Protein AF-A0A8T4QV49-F1 (afdb_monomer)

Radius of gyration: 16.9 Å; Cα contacts (8 Å, |Δi|>4): 111; chains: 1; bounding box: 35×27×52 Å

Foldseek 3Di:
DAFADEAEPDPTFKPLLVLLLVLLQVLCVVVVDRDDSVVVVVCPPPDLLVVLVVRCVVVVPDDPSVVSSVSSVVSSVVCVVVMDTDVCNVVVVVVCVVVNHHYHYDYPDDD

Solvent-accessible surface area (backbone atoms 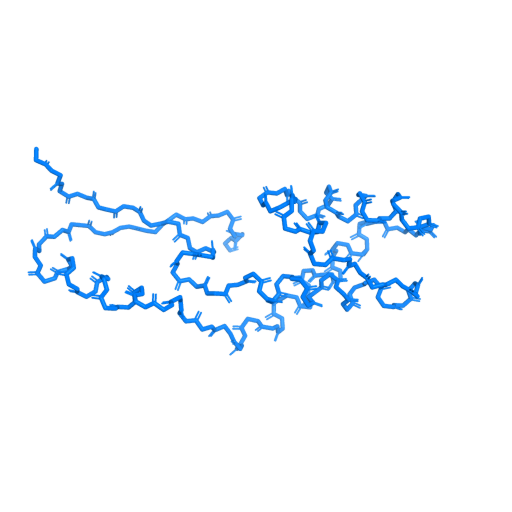only — not comparable to full-atom values): 6486 Å² total; per-residue (Å²): 135,90,58,69,49,76,39,58,36,79,66,49,42,32,45,42,59,67,43,50,54,50,14,48,31,61,47,34,43,89,75,79,38,72,74,54,66,74,64,50,62,76,46,67,92,55,57,61,59,60,49,39,44,51,50,28,60,75,68,70,53,92,67,67,45,66,62,40,33,53,48,19,51,55,46,32,61,70,45,54,84,73,58,43,68,26,90,62,34,66,60,49,54,52,50,42,50,73,72,67,39,44,77,49,78,47,70,89,71,84,133

Structure (mmCIF, N/CA/C/O backbone):
data_AF-A0A8T4QV49-F1
#
_entry.id   AF-A0A8T4QV49-F1
#
loop_
_atom_site.group_PDB
_atom_site.id
_atom_site.type_symbol
_atom_site.label_atom_id
_atom_site.label_alt_id
_atom_site.label_comp_id
_atom_site.label_asym_id
_atom_site.label_entity_id
_atom_site.label_seq_id
_atom_site.pdbx_PDB_ins_code
_atom_site.Cartn_x
_atom_site.Cartn_y
_atom_site.Cartn_z
_atom_site.occupancy
_atom_sit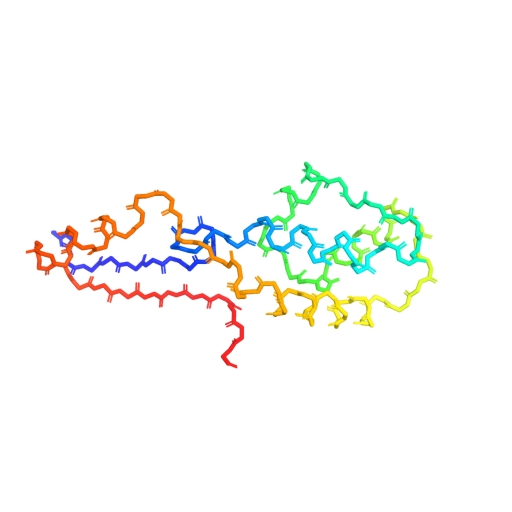e.B_iso_or_equiv
_atom_site.auth_seq_id
_atom_site.auth_comp_id
_atom_site.auth_asym_id
_atom_site.auth_atom_id
_atom_site.pdbx_PDB_model_num
ATOM 1 N N . MET A 1 1 ? -1.886 3.369 33.005 1.00 79.56 1 MET A N 1
ATOM 2 C CA . MET A 1 1 ? -3.142 2.984 32.316 1.00 79.56 1 MET A CA 1
ATOM 3 C C . MET A 1 1 ? -3.109 3.539 30.897 1.00 79.56 1 MET A C 1
ATOM 5 O O . MET A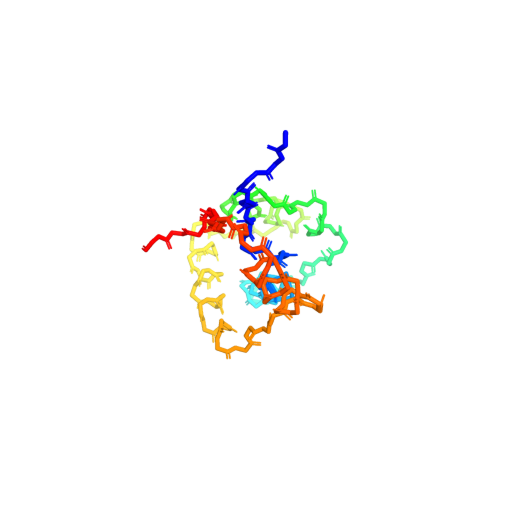 1 1 ? -2.870 4.734 30.752 1.00 79.56 1 MET A O 1
ATOM 9 N N . ILE A 1 2 ? -3.299 2.705 29.871 1.00 86.31 2 ILE A N 1
ATOM 10 C CA . ILE A 1 2 ? -3.332 3.146 28.464 1.00 86.31 2 ILE A CA 1
ATOM 11 C C . ILE A 1 2 ? -4.675 3.840 28.192 1.00 86.31 2 ILE A C 1
ATOM 13 O O . ILE A 1 2 ? -5.713 3.337 28.606 1.00 86.31 2 ILE A O 1
ATOM 17 N N . LYS A 1 3 ? -4.654 4.999 27.520 1.00 92.56 3 LYS A N 1
ATOM 18 C CA . LYS A 1 3 ? -5.859 5.801 27.200 1.00 92.56 3 LYS A CA 1
ATOM 19 C C . LYS A 1 3 ? -5.996 6.166 25.715 1.00 92.56 3 LYS A C 1
ATOM 21 O O . LYS A 1 3 ? -6.983 6.791 25.330 1.00 92.56 3 LYS A O 1
ATOM 26 N N . LEU A 1 4 ? -4.982 5.863 24.907 1.00 97.06 4 LEU A N 1
ATOM 27 C CA . LEU A 1 4 ? -4.889 6.214 23.492 1.00 97.06 4 LEU A CA 1
ATOM 28 C C . LEU A 1 4 ? -4.320 5.018 22.732 1.00 97.06 4 LEU A C 1
ATOM 30 O O . LEU A 1 4 ? -3.321 4.448 23.165 1.00 97.06 4 LEU A O 1
ATOM 34 N N . VAL A 1 5 ? -4.954 4.677 21.615 1.00 97.69 5 VAL A N 1
ATOM 35 C CA . VAL A 1 5 ? -4.450 3.716 20.632 1.00 97.69 5 VAL A CA 1
ATOM 36 C C . VAL A 1 5 ? -4.226 4.464 19.324 1.00 97.69 5 VAL A C 1
ATOM 38 O O . VAL A 1 5 ? -5.123 5.156 18.842 1.00 97.69 5 VAL A O 1
ATOM 41 N N . ILE A 1 6 ? -3.020 4.347 18.774 1.00 97.75 6 ILE A N 1
ATOM 42 C CA . ILE A 1 6 ? -2.661 4.901 17.468 1.00 97.75 6 ILE A CA 1
ATOM 43 C C . ILE A 1 6 ? -2.484 3.716 16.527 1.00 97.75 6 ILE A C 1
ATOM 45 O O . ILE A 1 6 ? -1.688 2.823 16.811 1.00 97.75 6 ILE A O 1
ATOM 49 N N . PHE A 1 7 ? -3.249 3.698 15.443 1.00 97.50 7 PHE A N 1
ATOM 50 C CA . PHE A 1 7 ? -3.153 2.678 14.410 1.00 97.50 7 PHE A CA 1
ATOM 51 C C . PHE A 1 7 ? -2.298 3.177 13.259 1.00 97.50 7 PHE A C 1
ATOM 53 O O . PHE A 1 7 ? -2.468 4.311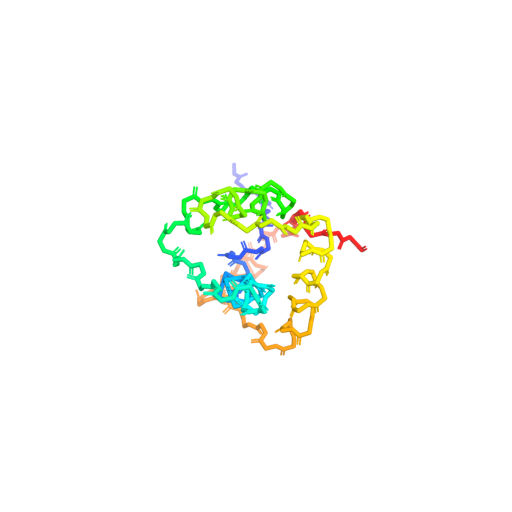 12.817 1.00 97.50 7 PHE A O 1
ATOM 60 N N . ASP A 1 8 ? -1.439 2.311 12.741 1.00 95.19 8 ASP A N 1
ATOM 61 C CA . ASP A 1 8 ? -1.010 2.451 11.354 1.00 95.19 8 ASP A CA 1
ATOM 62 C C . ASP A 1 8 ? -2.195 2.156 10.409 1.00 95.19 8 ASP A C 1
ATOM 64 O O . ASP A 1 8 ? -3.186 1.540 10.816 1.00 95.19 8 ASP A O 1
ATOM 68 N N . LEU A 1 9 ? -2.124 2.612 9.160 1.00 94.44 9 LEU A N 1
ATOM 69 C CA . LEU A 1 9 ? -3.194 2.426 8.176 1.00 94.44 9 LEU A CA 1
ATOM 70 C C . LEU A 1 9 ? -2.959 1.184 7.311 1.00 94.44 9 LEU A C 1
ATOM 72 O O . LEU A 1 9 ? -3.764 0.247 7.328 1.00 94.44 9 LEU A O 1
ATOM 76 N N . ASP A 1 10 ? -1.870 1.196 6.548 1.00 92.56 10 ASP A N 1
ATOM 77 C CA . ASP A 1 10 ? -1.570 0.229 5.497 1.00 92.56 10 ASP A CA 1
ATOM 78 C C . ASP A 1 10 ? -1.124 -1.113 6.081 1.00 92.56 10 ASP A C 1
ATOM 80 O O . ASP A 1 10 ? -0.161 -1.205 6.832 1.00 92.56 10 ASP A O 1
ATOM 84 N N . GLY A 1 11 ? -1.847 -2.181 5.755 1.00 91.50 11 GLY A N 1
ATOM 85 C CA . GLY A 1 11 ? -1.608 -3.515 6.307 1.00 91.50 11 GLY A CA 1
ATOM 86 C C . GLY A 1 11 ? -2.085 -3.706 7.752 1.00 91.50 11 GLY A C 1
ATOM 87 O O . GLY A 1 11 ? -1.999 -4.823 8.260 1.00 91.50 11 GLY A O 1
ATOM 88 N N . VAL A 1 12 ? -2.628 -2.667 8.403 1.00 95.56 12 VAL A N 1
ATOM 89 C CA . VAL A 1 12 ? -3.167 -2.737 9.776 1.00 95.56 12 VAL A CA 1
ATOM 90 C C . VAL A 1 12 ? -4.672 -2.502 9.813 1.00 95.56 12 VAL A C 1
ATOM 92 O O . VAL A 1 12 ? -5.411 -3.349 10.310 1.00 95.56 12 VAL A O 1
ATOM 95 N N . LEU A 1 13 ? -5.148 -1.373 9.286 1.00 97.31 13 LEU A N 1
ATOM 96 C CA . LEU A 1 13 ? -6.582 -1.096 9.162 1.00 97.31 13 LEU A CA 1
ATOM 97 C C . LEU A 1 13 ? -7.097 -1.433 7.761 1.00 97.31 13 LEU A C 1
ATOM 99 O O . LEU A 1 13 ? -8.197 -1.971 7.630 1.00 97.31 13 LEU A O 1
ATOM 103 N N . ALA A 1 14 ? -6.299 -1.151 6.731 1.00 96.88 14 ALA A N 1
ATOM 104 C CA . ALA A 1 14 ? -6.620 -1.392 5.330 1.00 96.88 14 ALA A CA 1
ATOM 105 C C . ALA A 1 14 ? -5.691 -2.462 4.736 1.00 96.88 14 ALA A C 1
ATOM 107 O O . ALA A 1 14 ? -4.473 -2.370 4.852 1.00 96.88 14 ALA A O 1
ATOM 108 N N . ASP A 1 15 ? -6.253 -3.474 4.079 1.00 96.50 15 ASP A N 1
ATOM 109 C CA . ASP A 1 15 ? -5.508 -4.554 3.426 1.00 96.50 15 ASP A CA 1
ATOM 110 C C . ASP A 1 15 ? -4.973 -4.094 2.058 1.00 96.50 15 ASP A C 1
ATOM 112 O O . ASP A 1 15 ? -5.520 -4.399 0.996 1.00 96.50 15 ASP A O 1
ATOM 116 N N . THR A 1 16 ? -3.924 -3.268 2.088 1.00 95.00 16 THR A N 1
ATOM 117 C CA . THR A 1 16 ? -3.334 -2.625 0.901 1.00 95.00 16 THR A CA 1
ATOM 118 C C . THR A 1 16 ? -2.144 -3.385 0.317 1.00 95.00 16 THR A C 1
ATOM 120 O O . THR A 1 16 ? -1.713 -3.090 -0.803 1.00 95.00 16 THR A O 1
ATOM 123 N N . LEU A 1 17 ? -1.634 -4.413 1.002 1.00 92.31 17 LEU A N 1
ATOM 124 C CA . LEU A 1 17 ? -0.477 -5.184 0.539 1.00 92.31 17 LEU A CA 1
ATOM 125 C C . LEU A 1 17 ? -0.712 -5.881 -0.818 1.00 92.31 17 LEU A C 1
ATOM 127 O O . LEU A 1 17 ? 0.149 -5.758 -1.701 1.00 92.31 17 LEU A O 1
ATOM 131 N N . PRO A 1 18 ? -1.864 -6.546 -1.059 1.00 94.38 18 PRO A N 1
ATOM 132 C CA . PRO A 1 18 ? -2.143 -7.147 -2.361 1.00 94.38 18 PRO A CA 1
ATOM 133 C C . PRO A 1 18 ? -2.181 -6.099 -3.478 1.00 94.38 18 PRO A C 1
ATOM 135 O O . PRO A 1 18 ? -1.685 -6.341 -4.579 1.00 94.38 18 PRO A O 1
ATOM 138 N N . LEU A 1 19 ? -2.719 -4.912 -3.186 1.00 95.94 19 LEU A N 1
ATOM 139 C CA . LEU A 1 19 ? -2.848 -3.810 -4.139 1.00 95.94 19 LEU A CA 1
ATOM 140 C C . LEU A 1 19 ? -1.469 -3.245 -4.497 1.00 95.94 19 LEU A C 1
ATOM 142 O O . LEU A 1 19 ? -1.190 -2.987 -5.671 1.00 95.94 19 LEU A O 1
ATOM 146 N N . HIS A 1 20 ? -0.570 -3.110 -3.519 1.00 95.38 20 HIS A N 1
ATOM 147 C CA . HIS A 1 20 ? 0.808 -2.714 -3.787 1.00 95.38 20 HIS A CA 1
ATOM 148 C C . HIS A 1 20 ? 1.522 -3.712 -4.698 1.00 95.38 20 HIS A C 1
ATOM 150 O O . HIS A 1 20 ? 2.059 -3.305 -5.731 1.00 95.38 20 HIS A O 1
ATOM 156 N N . TRP A 1 21 ? 1.499 -5.007 -4.376 1.00 96.00 21 TRP A N 1
ATOM 157 C CA . TRP A 1 21 ? 2.160 -6.016 -5.206 1.00 96.00 21 TRP A CA 1
ATOM 158 C C . TRP A 1 21 ? 1.581 -6.074 -6.628 1.00 96.00 21 TRP A C 1
ATOM 160 O O . TRP A 1 21 ? 2.330 -6.118 -7.610 1.00 96.00 21 TRP A O 1
ATOM 170 N N . GLN A 1 22 ? 0.253 -5.984 -6.763 1.00 97.12 22 GLN A N 1
ATOM 171 C CA . GLN A 1 22 ? -0.403 -5.895 -8.069 1.00 97.12 22 GLN A CA 1
ATOM 172 C C . GLN A 1 22 ? 0.026 -4.645 -8.845 1.00 97.12 22 GLN A C 1
ATOM 174 O O . GLN A 1 22 ? 0.268 -4.732 -10.049 1.00 97.12 22 GLN A O 1
ATOM 179 N N . SER A 1 23 ? 0.153 -3.491 -8.181 1.00 97.81 23 SER A N 1
ATOM 180 C CA . SER A 1 23 ? 0.600 -2.252 -8.826 1.00 97.81 23 SER A CA 1
ATOM 181 C C . SER A 1 23 ? 2.037 -2.355 -9.348 1.00 97.81 23 SER A C 1
ATOM 183 O O . SER A 1 23 ? 2.290 -1.949 -10.481 1.00 97.81 23 SER A O 1
ATOM 185 N N . TYR A 1 24 ? 2.953 -2.975 -8.592 1.00 97.94 24 TYR A N 1
ATOM 186 C CA . TYR A 1 24 ? 4.313 -3.257 -9.062 1.00 97.94 24 TYR A CA 1
ATOM 187 C C . TYR A 1 24 ? 4.305 -4.229 -10.239 1.00 97.94 24 TYR A C 1
ATOM 189 O O . TYR A 1 24 ? 4.916 -3.952 -11.265 1.00 97.94 24 TYR A O 1
ATOM 197 N N . THR A 1 25 ? 3.555 -5.327 -10.136 1.00 98.00 25 THR A N 1
ATOM 198 C CA . THR A 1 25 ? 3.439 -6.310 -11.221 1.00 98.00 25 THR A CA 1
ATOM 199 C C . THR A 1 25 ? 2.954 -5.668 -12.517 1.00 98.00 25 THR A C 1
ATOM 201 O O . THR A 1 25 ? 3.546 -5.876 -13.571 1.00 98.00 25 THR A O 1
ATOM 204 N N . LYS A 1 26 ? 1.921 -4.822 -12.447 1.00 98.44 26 LYS A N 1
ATOM 205 C CA . LYS A 1 26 ? 1.401 -4.099 -13.614 1.00 98.44 26 LYS A CA 1
ATOM 206 C C . LYS A 1 26 ? 2.375 -3.041 -14.144 1.00 98.44 26 LYS A C 1
ATOM 208 O O . LYS A 1 26 ? 2.428 -2.841 -15.352 1.00 98.44 26 LYS A O 1
ATOM 213 N N . ALA A 1 27 ? 3.129 -2.368 -13.274 1.00 98.38 27 ALA A N 1
ATOM 214 C CA . ALA A 1 27 ? 4.118 -1.371 -13.685 1.00 98.38 27 ALA A CA 1
ATOM 215 C C . ALA A 1 27 ? 5.327 -2.002 -14.398 1.00 98.38 27 ALA A C 1
ATOM 217 O O . ALA A 1 27 ? 5.873 -1.394 -15.314 1.00 98.38 27 ALA A O 1
ATOM 218 N N . PHE A 1 28 ? 5.710 -3.222 -14.011 1.00 98.38 28 PHE A N 1
ATOM 219 C CA . PHE A 1 28 ? 6.840 -3.950 -14.593 1.00 98.38 28 PHE A CA 1
ATOM 220 C C . PHE A 1 28 ? 6.471 -4.853 -15.784 1.00 98.38 28 PHE A C 1
ATOM 222 O O . PHE A 1 28 ? 7.349 -5.208 -16.571 1.00 98.38 28 PHE A O 1
ATOM 229 N N . ALA A 1 29 ? 5.185 -5.165 -15.975 1.00 98.06 29 ALA A N 1
ATOM 230 C CA . ALA A 1 29 ? 4.708 -6.014 -17.069 1.00 98.06 29 ALA A CA 1
ATOM 231 C C . ALA A 1 29 ? 5.166 -5.578 -18.482 1.00 98.06 29 ALA A C 1
ATOM 233 O O . ALA A 1 29 ? 5.553 -6.461 -19.249 1.00 98.06 29 ALA A O 1
ATOM 234 N N . PRO A 1 30 ? 5.206 -4.275 -18.848 1.00 97.69 30 PRO A N 1
ATOM 235 C CA . PRO A 1 30 ? 5.706 -3.840 -20.159 1.00 97.69 30 PRO A CA 1
ATOM 236 C C . PRO A 1 30 ? 7.173 -4.200 -20.432 1.00 97.69 30 PRO A C 1
ATOM 238 O O . PRO A 1 30 ? 7.588 -4.226 -21.585 1.00 97.69 30 PRO A O 1
ATOM 241 N N . TYR A 1 31 ? 7.950 -4.492 -19.386 1.00 97.25 31 TYR A N 1
ATOM 242 C CA . TYR A 1 31 ? 9.358 -4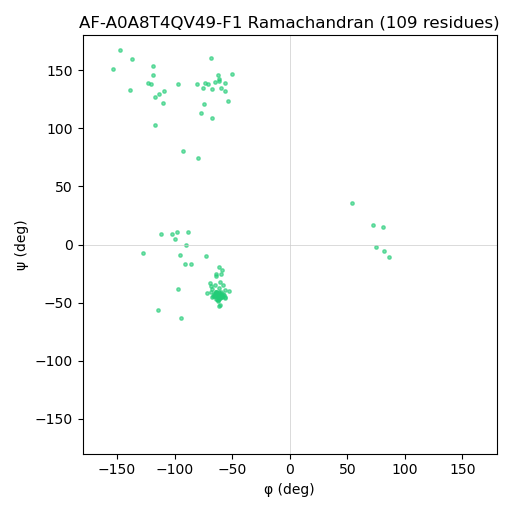.882 -19.478 1.00 97.25 31 TYR A CA 1
ATOM 243 C C . TYR A 1 31 ? 9.552 -6.404 -19.407 1.00 97.25 31 TYR A C 1
ATOM 245 O O . TYR A 1 31 ? 10.673 -6.871 -19.237 1.00 97.25 31 TYR A O 1
ATOM 253 N N . GLY A 1 32 ? 8.469 -7.188 -19.488 1.00 97.00 32 GLY A N 1
ATOM 254 C CA . GLY A 1 32 ? 8.521 -8.650 -19.390 1.00 97.00 32 GLY A CA 1
ATOM 255 C C . GLY A 1 32 ? 8.812 -9.170 -17.980 1.00 97.00 32 GLY A C 1
ATOM 256 O O . GLY A 1 32 ? 9.177 -10.331 -17.817 1.00 97.00 32 GLY A O 1
ATOM 257 N N . VAL A 1 33 ? 8.653 -8.327 -16.95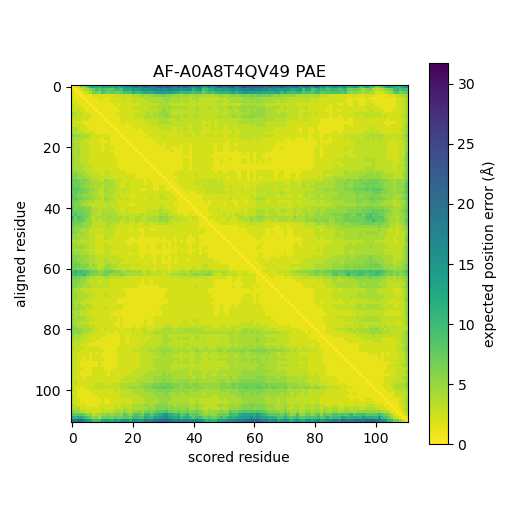5 1.00 96.44 33 VAL A N 1
ATOM 258 C CA . VAL A 1 33 ? 9.009 -8.647 -15.570 1.00 96.44 33 VAL A CA 1
ATOM 259 C C . VAL A 1 33 ? 7.761 -8.820 -14.714 1.00 96.44 33 VAL A C 1
ATOM 261 O O . VAL A 1 33 ? 6.873 -7.967 -14.686 1.00 96.44 33 VAL A O 1
ATOM 264 N N . LYS A 1 34 ? 7.736 -9.907 -13.941 1.00 95.75 34 LYS A N 1
ATOM 265 C CA . LYS A 1 34 ? 6.771 -10.137 -12.865 1.00 95.75 34 LYS A CA 1
ATOM 266 C C . LYS A 1 34 ? 7.522 -10.222 -11.531 1.00 95.75 34 LYS A C 1
ATOM 268 O O . LYS A 1 34 ? 8.112 -11.265 -11.260 1.00 95.75 34 LYS A O 1
ATOM 273 N N . PRO A 1 35 ? 7.495 -9.166 -10.699 1.00 94.50 35 PRO A N 1
ATOM 274 C CA . PRO A 1 35 ? 8.160 -9.167 -9.404 1.00 94.50 35 PRO A CA 1
ATOM 275 C C . PRO A 1 35 ? 7.707 -10.320 -8.501 1.00 94.50 35 PRO A C 1
ATOM 277 O O . PRO A 1 35 ? 6.502 -10.538 -8.324 1.00 94.50 35 PRO A O 1
ATOM 280 N N . GLU A 1 36 ? 8.654 -11.036 -7.889 1.00 94.50 36 GLU A N 1
ATOM 281 C CA . GLU A 1 36 ? 8.309 -12.095 -6.936 1.00 94.50 36 GLU A CA 1
ATOM 282 C C . GLU A 1 36 ? 7.683 -11.502 -5.667 1.00 94.50 36 GLU A C 1
ATOM 284 O O . GLU A 1 36 ? 8.208 -10.545 -5.087 1.00 94.50 36 GLU A O 1
ATOM 289 N N . LEU A 1 37 ? 6.578 -12.097 -5.203 1.00 93.94 37 LEU A N 1
ATOM 290 C CA . LEU A 1 37 ? 5.890 -11.648 -3.991 1.00 93.94 37 LEU A CA 1
ATOM 291 C C . LEU A 1 37 ? 6.794 -11.756 -2.757 1.00 93.94 37 LEU A C 1
ATOM 293 O O . LEU A 1 37 ? 6.868 -10.811 -1.979 1.00 93.94 37 LEU A O 1
ATOM 297 N N . ASP A 1 38 ? 7.540 -12.852 -2.615 1.00 94.38 38 ASP A N 1
ATOM 298 C CA . ASP A 1 38 ? 8.433 -13.064 -1.469 1.00 94.38 38 ASP A CA 1
ATOM 299 C C . ASP A 1 38 ? 9.583 -12.056 -1.428 1.00 94.38 38 ASP A C 1
ATOM 301 O O . ASP A 1 38 ? 10.012 -11.632 -0.353 1.00 94.38 38 ASP A O 1
ATOM 305 N N . TYR A 1 39 ? 10.087 -11.646 -2.596 1.00 93.69 39 TYR A N 1
ATOM 306 C CA . TYR A 1 39 ? 11.115 -10.614 -2.667 1.00 93.69 39 TYR A CA 1
ATOM 307 C C . TYR A 1 39 ? 10.527 -9.241 -2.322 1.00 93.69 39 TYR A C 1
ATOM 309 O O . TYR A 1 39 ? 11.118 -8.502 -1.535 1.00 93.69 39 TYR A O 1
ATOM 317 N N . TYR A 1 40 ? 9.325 -8.932 -2.824 1.00 94.25 40 TYR A N 1
ATOM 318 C CA . TYR A 1 40 ? 8.597 -7.725 -2.439 1.00 94.25 40 TYR A CA 1
ATOM 319 C C . TYR A 1 40 ? 8.301 -7.671 -0.930 1.00 94.25 40 TYR A C 1
ATOM 321 O O . TYR A 1 40 ? 8.510 -6.633 -0.305 1.00 94.25 40 TYR A O 1
ATOM 329 N N . ALA A 1 41 ? 7.884 -8.786 -0.325 1.00 91.31 41 ALA A N 1
ATOM 330 C CA . ALA A 1 41 ? 7.558 -8.872 1.098 1.00 91.31 41 ALA A CA 1
ATOM 331 C C . ALA A 1 41 ? 8.743 -8.470 1.997 1.00 91.31 41 ALA A C 1
ATOM 333 O O . ALA A 1 41 ? 8.558 -7.808 3.015 1.00 91.31 41 ALA A O 1
ATOM 334 N N . ARG A 1 42 ? 9.983 -8.779 1.590 1.00 92.06 42 ARG A N 1
ATOM 335 C CA . ARG A 1 42 ? 11.209 -8.367 2.307 1.00 92.06 42 ARG A CA 1
ATOM 336 C C . ARG A 1 42 ? 11.541 -6.878 2.168 1.00 92.06 42 ARG A C 1
ATOM 338 O O . ARG A 1 42 ? 12.449 -6.389 2.832 1.00 92.06 42 ARG A O 1
ATOM 345 N N . MET A 1 43 ? 10.846 -6.168 1.284 1.00 91.75 43 MET A N 1
ATOM 346 C CA . MET A 1 43 ? 11.031 -4.744 0.997 1.00 91.75 43 MET A CA 1
ATOM 347 C C . MET A 1 43 ? 9.841 -3.890 1.450 1.00 91.75 43 MET A C 1
ATOM 349 O O . MET A 1 43 ? 9.779 -2.706 1.119 1.00 91.75 43 MET A O 1
ATOM 353 N N . MET A 1 44 ? 8.890 -4.458 2.198 1.00 87.69 44 MET A N 1
ATOM 354 C CA . MET A 1 44 ? 7.782 -3.687 2.760 1.00 87.69 44 MET A CA 1
ATOM 355 C C . MET A 1 44 ? 8.300 -2.522 3.616 1.00 87.69 44 MET A C 1
ATOM 357 O O . MET A 1 44 ? 9.285 -2.652 4.340 1.00 87.69 44 MET A O 1
ATOM 361 N N . GLY A 1 45 ? 7.650 -1.363 3.494 1.00 85.50 45 GLY A N 1
ATOM 362 C CA . GLY A 1 45 ? 8.055 -0.122 4.167 1.00 85.50 45 GLY A CA 1
ATOM 363 C C . GLY A 1 45 ? 9.173 0.664 3.469 1.00 85.50 45 GLY A C 1
ATOM 364 O O . GLY A 1 45 ? 9.476 1.782 3.878 1.00 85.50 45 GLY A O 1
ATOM 365 N N . ILE A 1 46 ? 9.776 0.135 2.399 1.00 92.81 46 ILE A N 1
ATOM 366 C CA . ILE A 1 46 ? 10.762 0.875 1.602 1.00 92.81 46 ILE A CA 1
ATOM 367 C C . ILE A 1 46 ? 10.036 1.827 0.634 1.00 92.81 46 ILE A C 1
ATOM 369 O O . ILE A 1 46 ? 9.062 1.413 -0.002 1.00 92.81 46 ILE A O 1
ATOM 373 N N . PRO A 1 47 ? 10.516 3.078 0.457 1.00 93.94 47 PRO A N 1
ATOM 374 C CA . PRO A 1 47 ? 9.956 4.016 -0.517 1.00 93.94 47 PRO A CA 1
ATOM 375 C C . PRO A 1 47 ? 9.797 3.413 -1.919 1.00 93.94 47 PRO A C 1
ATOM 377 O O . PRO A 1 47 ? 10.612 2.583 -2.345 1.00 93.94 47 PRO A O 1
ATOM 380 N N . THR A 1 48 ? 8.757 3.834 -2.646 1.00 95.19 48 THR A N 1
ATOM 381 C CA . THR A 1 48 ? 8.418 3.272 -3.965 1.00 95.19 48 THR A CA 1
ATOM 382 C C . THR A 1 48 ? 9.591 3.391 -4.930 1.00 95.19 48 THR A C 1
ATOM 384 O O . THR A 1 48 ? 9.926 2.420 -5.597 1.00 95.19 48 THR A O 1
ATOM 387 N N . GLU A 1 49 ? 10.264 4.535 -4.959 1.00 96.31 49 GLU A N 1
ATOM 388 C CA . GLU A 1 49 ? 11.384 4.835 -5.853 1.00 96.31 49 GLU A CA 1
ATOM 389 C C . GLU A 1 49 ? 12.542 3.863 -5.615 1.00 96.31 49 GLU A C 1
ATOM 391 O O . GLU A 1 49 ? 13.084 3.279 -6.552 1.00 96.31 49 GLU A O 1
ATOM 396 N N . LYS A 1 50 ? 12.872 3.613 -4.341 1.00 97.19 50 LYS A N 1
ATOM 397 C CA . LYS A 1 50 ? 13.911 2.649 -3.955 1.00 97.19 50 LYS A CA 1
ATOM 398 C C . LYS A 1 50 ? 13.500 1.215 -4.284 1.00 97.19 50 LYS A C 1
ATOM 400 O O . LYS A 1 50 ? 14.335 0.426 -4.714 1.00 97.19 50 LYS A O 1
ATOM 405 N N . THR A 1 51 ? 12.228 0.872 -4.097 1.00 96.81 51 THR A N 1
ATOM 406 C CA . THR A 1 51 ? 11.698 -0.459 -4.429 1.00 96.81 51 THR A CA 1
ATOM 407 C C . THR A 1 51 ? 11.728 -0.708 -5.939 1.00 96.81 51 THR A C 1
ATOM 409 O O . THR A 1 51 ? 12.182 -1.760 -6.382 1.00 96.81 51 THR A O 1
ATOM 412 N N . VAL A 1 52 ? 11.311 0.276 -6.741 1.00 97.94 52 VAL A N 1
ATOM 413 C CA . VAL A 1 52 ? 11.389 0.230 -8.206 1.00 97.94 52 VAL A CA 1
ATOM 414 C C . VAL A 1 52 ? 12.836 0.108 -8.671 1.00 97.94 52 VAL A C 1
ATOM 416 O O . VAL A 1 52 ? 13.110 -0.744 -9.510 1.00 97.94 52 VAL A O 1
ATOM 419 N N . ALA A 1 53 ? 13.765 0.886 -8.107 1.00 97.81 53 ALA A N 1
ATOM 420 C CA . ALA A 1 53 ? 15.183 0.790 -8.448 1.00 97.81 53 ALA A CA 1
ATOM 421 C C . ALA A 1 53 ? 15.746 -0.617 -8.182 1.00 97.81 53 ALA A C 1
ATOM 423 O O . ALA A 1 53 ? 16.400 -1.188 -9.049 1.00 97.81 53 ALA A O 1
ATOM 424 N N . ARG A 1 54 ? 15.413 -1.222 -7.033 1.00 97.56 54 ARG A N 1
ATOM 425 C CA . ARG A 1 54 ? 15.830 -2.594 -6.692 1.00 97.56 54 ARG A CA 1
ATOM 426 C C . ARG A 1 54 ? 15.257 -3.643 -7.635 1.00 97.56 54 ARG A C 1
ATOM 428 O O . ARG A 1 54 ? 15.961 -4.578 -8.002 1.00 97.56 54 ARG A O 1
ATOM 435 N N . PHE A 1 55 ? 13.993 -3.512 -8.037 1.00 97.69 55 PHE A N 1
ATOM 436 C CA . PHE A 1 55 ? 13.427 -4.404 -9.048 1.00 97.69 55 PHE A CA 1
ATOM 437 C C . PHE A 1 55 ? 14.097 -4.202 -10.409 1.00 97.69 55 PHE A C 1
ATOM 439 O O . PHE A 1 55 ? 14.445 -5.184 -11.058 1.00 97.69 55 PHE A O 1
ATOM 446 N N . ALA A 1 56 ? 14.314 -2.956 -10.833 1.00 97.62 56 ALA A N 1
ATOM 447 C CA . ALA A 1 56 ? 14.965 -2.670 -12.105 1.00 97.62 56 ALA A CA 1
ATOM 448 C C . ALA A 1 56 ? 16.386 -3.252 -12.158 1.00 97.62 56 ALA A C 1
ATOM 450 O O . ALA A 1 56 ? 16.734 -3.908 -13.136 1.00 97.62 56 ALA A O 1
ATOM 451 N N . GLU A 1 57 ? 17.158 -3.102 -11.080 1.00 97.44 57 GLU A N 1
ATOM 452 C CA . GLU A 1 57 ? 18.475 -3.721 -10.917 1.00 97.44 57 GLU A CA 1
ATOM 453 C C . GLU A 1 57 ? 18.387 -5.254 -10.949 1.00 97.44 57 GLU A C 1
ATOM 455 O O . GLU A 1 57 ? 19.032 -5.896 -11.777 1.00 97.44 57 GLU A O 1
ATOM 460 N N . ARG A 1 58 ? 17.526 -5.851 -10.113 1.00 96.81 58 ARG A N 1
ATOM 461 C CA . ARG A 1 58 ? 17.357 -7.311 -10.011 1.00 96.81 58 ARG A CA 1
ATOM 462 C C . ARG A 1 58 ? 17.009 -7.973 -11.343 1.00 96.81 58 ARG A C 1
ATOM 464 O O . ARG A 1 58 ? 17.472 -9.080 -11.608 1.00 96.81 58 ARG A O 1
ATOM 471 N N . TYR A 1 59 ? 16.173 -7.325 -12.149 1.00 96.75 59 TYR A N 1
ATOM 472 C CA . TYR A 1 59 ? 15.678 -7.867 -13.415 1.00 96.75 59 TYR A CA 1
ATOM 473 C C . TYR A 1 59 ? 16.376 -7.285 -14.647 1.00 96.75 59 TYR A C 1
ATOM 475 O O . TYR A 1 59 ? 15.938 -7.546 -15.765 1.00 96.75 59 TYR A O 1
ATOM 483 N N . ASN A 1 60 ? 17.45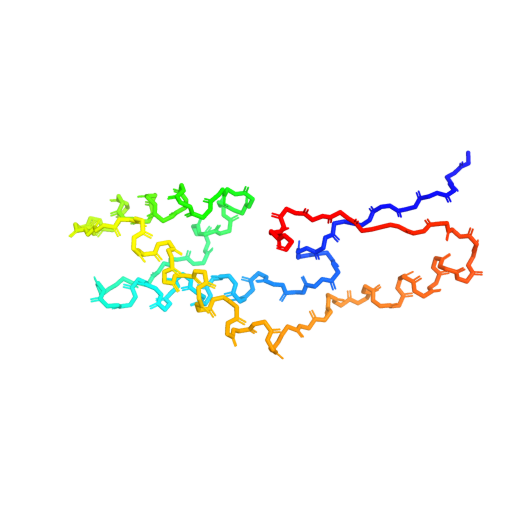6 -6.516 -14.471 1.00 97.06 60 ASN A N 1
ATOM 484 C CA . ASN A 1 60 ? 18.188 -5.864 -15.561 1.00 97.06 60 ASN A CA 1
ATOM 485 C C . ASN A 1 60 ? 17.298 -4.998 -16.482 1.00 97.06 60 ASN A C 1
ATOM 487 O O . ASN A 1 60 ? 17.527 -4.912 -17.691 1.00 97.06 60 ASN A O 1
ATOM 491 N N . VAL A 1 61 ? 16.281 -4.335 -15.922 1.00 97.25 61 VAL A N 1
ATOM 492 C CA . VAL A 1 61 ? 15.395 -3.430 -16.666 1.00 97.25 61 VAL A CA 1
ATOM 493 C C . VAL A 1 61 ? 16.117 -2.108 -16.909 1.00 97.25 61 VAL A C 1
ATOM 495 O O . VAL A 1 61 ? 16.363 -1.336 -15.985 1.00 97.25 61 VAL A O 1
ATOM 498 N N . ARG A 1 62 ? 16.424 -1.821 -18.177 1.00 94.69 62 ARG A N 1
ATOM 499 C CA . ARG A 1 62 ? 17.023 -0.552 -18.614 1.00 94.69 62 ARG A CA 1
ATOM 500 C C . ARG A 1 62 ? 15.933 0.437 -19.022 1.00 94.69 62 ARG A C 1
ATOM 502 O O . ARG A 1 62 ? 15.623 0.575 -20.202 1.00 94.69 62 ARG A O 1
ATOM 509 N N . ALA A 1 63 ? 15.331 1.094 -18.039 1.00 94.81 63 ALA A N 1
ATOM 510 C CA . ALA A 1 63 ? 14.300 2.107 -18.246 1.00 94.81 63 ALA A CA 1
ATOM 511 C C . ALA A 1 63 ? 14.366 3.188 -17.160 1.00 94.81 63 ALA A C 1
ATOM 513 O O . ALA A 1 63 ? 15.033 3.014 -16.141 1.00 94.81 63 ALA A O 1
ATOM 514 N N . ASP A 1 64 ? 13.653 4.295 -17.369 1.00 97.06 64 ASP A N 1
ATOM 515 C CA . ASP A 1 64 ? 13.524 5.338 -16.355 1.00 97.06 64 ASP A CA 1
ATOM 516 C C . ASP A 1 64 ? 12.706 4.840 -15.150 1.00 97.06 64 ASP A C 1
ATOM 518 O O . ASP A 1 64 ? 11.483 4.678 -15.210 1.00 97.06 64 ASP A O 1
ATOM 522 N N . THR A 1 65 ? 13.390 4.626 -14.026 1.00 97.75 65 THR A N 1
ATOM 523 C CA . THR A 1 65 ? 12.775 4.183 -12.773 1.00 97.75 65 THR A CA 1
ATOM 524 C C . THR A 1 65 ? 11.792 5.205 -12.206 1.00 97.75 65 THR A C 1
ATOM 526 O O . THR A 1 65 ? 10.848 4.807 -11.525 1.00 97.75 65 THR A O 1
ATOM 529 N N . ALA A 1 66 ? 11.962 6.502 -12.490 1.00 97.81 66 ALA A N 1
ATOM 530 C CA . ALA A 1 66 ? 11.025 7.528 -12.035 1.00 97.81 66 ALA A CA 1
ATOM 531 C C . ALA A 1 66 ? 9.670 7.379 -12.742 1.00 97.81 66 ALA A C 1
ATOM 533 O O . ALA A 1 66 ? 8.627 7.341 -12.085 1.00 97.81 66 ALA A O 1
ATOM 534 N N . SER A 1 67 ? 9.680 7.175 -14.062 1.00 97.81 67 SER A N 1
ATOM 535 C CA . SER A 1 67 ? 8.474 6.868 -14.841 1.00 97.81 67 SER A CA 1
ATOM 536 C C . SER A 1 67 ? 7.780 5.583 -14.375 1.00 97.81 67 SER A C 1
ATOM 538 O O . SER A 1 67 ? 6.552 5.551 -14.253 1.00 97.81 67 SER A O 1
ATOM 540 N N . ILE A 1 68 ? 8.537 4.528 -14.047 1.00 98.25 68 ILE A N 1
ATOM 541 C CA . ILE A 1 68 ? 7.966 3.280 -13.507 1.00 98.25 68 ILE A CA 1
ATOM 542 C C . ILE A 1 68 ? 7.324 3.518 -12.132 1.00 98.25 68 ILE A C 1
ATOM 544 O O . ILE A 1 68 ? 6.216 3.036 -11.881 1.00 98.25 68 ILE A O 1
ATOM 548 N N . ALA A 1 69 ? 7.974 4.282 -11.249 1.00 98.12 69 ALA A N 1
ATOM 549 C CA . ALA A 1 69 ? 7.423 4.641 -9.943 1.00 98.12 69 ALA A CA 1
ATOM 550 C C . ALA A 1 69 ? 6.126 5.454 -10.077 1.00 98.12 69 ALA A C 1
ATOM 552 O O . ALA A 1 69 ? 5.115 5.101 -9.463 1.00 98.12 69 ALA A O 1
ATOM 553 N N . ALA A 1 70 ? 6.106 6.469 -10.946 1.00 97.88 70 ALA A N 1
ATOM 554 C CA . ALA A 1 70 ? 4.908 7.255 -11.237 1.00 97.88 70 ALA A CA 1
ATOM 555 C C . ALA A 1 70 ? 3.768 6.373 -11.772 1.00 97.88 70 ALA A C 1
ATOM 557 O O . ALA A 1 70 ? 2.630 6.445 -11.298 1.00 97.88 70 ALA A O 1
ATOM 558 N N . ARG A 1 71 ? 4.078 5.463 -12.705 1.00 98.12 71 ARG A N 1
ATOM 559 C CA . ARG A 1 71 ? 3.100 4.513 -13.243 1.00 98.12 71 ARG A CA 1
ATOM 560 C C . ARG A 1 71 ? 2.555 3.580 -12.164 1.00 98.12 71 ARG A C 1
ATOM 562 O O . ARG A 1 71 ? 1.343 3.372 -12.096 1.00 98.12 71 ARG A O 1
ATOM 569 N N . LYS A 1 72 ? 3.417 3.046 -11.294 1.00 97.81 72 LYS A N 1
ATOM 570 C CA . LYS A 1 72 ? 3.007 2.246 -10.132 1.00 97.81 72 LYS A CA 1
ATOM 571 C C . LYS A 1 72 ? 2.048 3.035 -9.243 1.00 97.81 72 LYS A C 1
ATOM 573 O O . LYS A 1 72 ? 1.020 2.485 -8.856 1.00 97.81 72 LYS A O 1
ATOM 578 N N . HIS A 1 73 ? 2.338 4.299 -8.928 1.00 96.75 73 HIS A N 1
ATOM 579 C CA . HIS A 1 73 ? 1.467 5.132 -8.088 1.00 96.75 73 HIS A CA 1
ATOM 580 C C . HIS A 1 73 ? 0.064 5.307 -8.676 1.00 96.75 73 HIS A C 1
ATOM 582 O O . HIS A 1 73 ? -0.917 5.124 -7.953 1.00 96.75 73 HIS A O 1
ATOM 588 N N . GLN A 1 74 ? -0.036 5.581 -9.980 1.00 97.69 74 GLN A N 1
ATOM 589 C CA . GLN A 1 74 ? -1.321 5.669 -10.685 1.00 97.69 74 GLN A CA 1
ATOM 590 C C . GLN A 1 74 ? -2.098 4.348 -10.617 1.00 97.69 74 GLN A C 1
ATOM 592 O O . GLN A 1 74 ? -3.292 4.331 -10.323 1.00 97.69 74 GLN A O 1
ATOM 597 N N . LEU A 1 75 ? -1.413 3.228 -10.865 1.00 98.06 75 LEU A N 1
ATOM 598 C CA . LEU A 1 75 ? -2.011 1.895 -10.813 1.00 98.06 75 LEU A CA 1
ATOM 599 C C . LEU A 1 75 ? -2.494 1.545 -9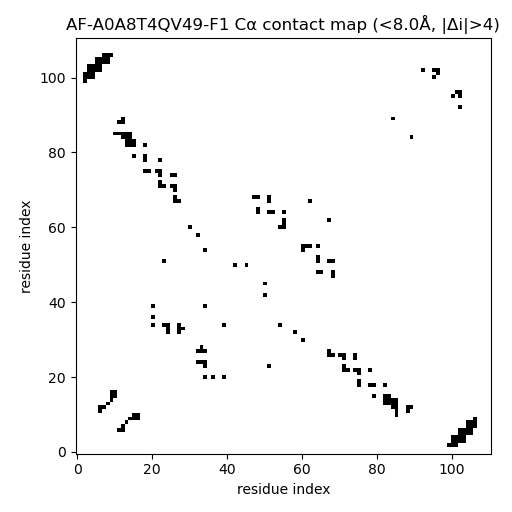.404 1.00 98.06 75 LEU A C 1
ATOM 601 O O . LEU A 1 75 ? -3.573 0.983 -9.263 1.00 98.06 75 LEU A O 1
ATOM 605 N N . PHE A 1 76 ? -1.722 1.891 -8.373 1.00 96.81 76 PHE A N 1
ATOM 606 C CA . PHE A 1 76 ? -2.121 1.701 -6.982 1.00 96.81 76 PHE A CA 1
ATOM 607 C C . PHE A 1 76 ? -3.374 2.516 -6.644 1.00 96.81 76 PHE A C 1
ATOM 609 O O . PHE A 1 76 ? -4.332 1.950 -6.131 1.00 96.81 76 PHE A O 1
ATOM 616 N N . HIS A 1 77 ? -3.418 3.802 -7.013 1.00 95.75 77 HIS A N 1
ATOM 617 C CA . HIS A 1 77 ? -4.599 4.646 -6.794 1.00 95.75 77 HIS A CA 1
ATOM 618 C C . HIS A 1 77 ? -5.849 4.081 -7.474 1.00 95.75 77 HIS A C 1
ATOM 620 O O . HIS A 1 77 ? -6.913 4.023 -6.865 1.00 95.75 77 HIS A O 1
ATOM 626 N N . ALA A 1 78 ? -5.721 3.593 -8.709 1.00 97.06 78 ALA A N 1
ATOM 627 C CA . ALA A 1 78 ? -6.833 2.970 -9.423 1.00 97.06 78 ALA A CA 1
ATOM 628 C C . ALA A 1 78 ? -7.340 1.674 -8.756 1.00 97.06 78 ALA A C 1
ATOM 630 O O . ALA A 1 78 ? -8.502 1.309 -8.943 1.00 97.06 78 ALA A O 1
ATOM 631 N N . LEU A 1 79 ? -6.482 0.983 -7.999 1.00 97.00 79 LEU A N 1
ATOM 632 C CA . LEU A 1 79 ? -6.810 -0.236 -7.255 1.00 97.00 79 LEU A CA 1
ATOM 633 C C . LEU A 1 79 ? -7.397 0.046 -5.862 1.00 97.00 79 LEU A C 1
ATOM 635 O O . LEU A 1 79 ? -8.022 -0.844 -5.293 1.00 97.00 79 LEU A O 1
ATOM 639 N N . LEU A 1 80 ? -7.249 1.259 -5.312 1.00 95.19 80 LEU A N 1
ATOM 640 C CA . LEU A 1 80 ? -7.755 1.595 -3.970 1.00 95.19 80 LEU A CA 1
ATOM 641 C C . LEU A 1 80 ? -9.271 1.424 -3.832 1.00 95.19 80 LEU A C 1
ATOM 643 O O . LEU A 1 80 ? -9.748 1.156 -2.737 1.00 95.19 80 LEU A O 1
ATOM 647 N N . LYS A 1 81 ? -10.032 1.507 -4.928 1.00 95.38 81 LYS A N 1
ATOM 648 C CA . LYS A 1 81 ? -11.478 1.224 -4.930 1.00 95.38 81 LYS A CA 1
ATOM 649 C C . LYS A 1 81 ? -11.827 -0.202 -4.471 1.00 95.38 81 LYS A C 1
ATOM 651 O O . LYS A 1 81 ? -12.950 -0.439 -4.044 1.00 95.38 81 LYS A O 1
ATOM 656 N N . ASP A 1 82 ? -10.874 -1.127 -4.568 1.00 94.44 82 ASP A N 1
ATOM 657 C CA . ASP A 1 82 ? -11.038 -2.540 -4.226 1.00 94.44 82 ASP A CA 1
ATOM 658 C C . ASP A 1 82 ? -10.469 -2.869 -2.828 1.00 94.44 82 ASP A C 1
ATOM 660 O O . ASP A 1 82 ? -10.442 -4.037 -2.429 1.00 94.44 82 ASP A O 1
ATOM 664 N N . VAL A 1 83 ? -9.996 -1.858 -2.080 1.00 96.56 83 VAL A N 1
ATOM 665 C CA . VAL A 1 83 ? -9.405 -2.045 -0.748 1.00 96.56 83 VAL A CA 1
ATOM 666 C C . VAL A 1 83 ? -10.439 -2.569 0.244 1.00 96.56 83 VAL A C 1
ATOM 668 O O . VAL A 1 83 ? -11.598 -2.150 0.266 1.00 96.56 83 VAL A O 1
ATOM 671 N N . LYS A 1 84 ? -10.006 -3.493 1.101 1.00 97.12 84 LYS A N 1
ATOM 672 C CA . LYS A 1 84 ? -10.832 -4.074 2.160 1.00 97.12 84 LYS A CA 1
ATOM 673 C C . LYS A 1 84 ? -10.217 -3.778 3.523 1.00 97.12 84 LYS A C 1
ATOM 675 O O . LYS A 1 84 ? -9.001 -3.620 3.611 1.00 97.12 84 LYS A O 1
ATOM 680 N N . PRO A 1 85 ? -11.013 -3.722 4.598 1.00 98.00 85 PRO A N 1
ATOM 681 C CA . PRO A 1 85 ? -10.456 -3.699 5.939 1.00 98.00 85 PRO A CA 1
ATOM 682 C C . PRO A 1 85 ? -9.676 -4.983 6.227 1.00 98.00 85 PRO A C 1
ATOM 684 O O . PRO A 1 85 ? -10.086 -6.067 5.802 1.00 98.00 85 PRO A O 1
ATOM 687 N N . VAL A 1 86 ? -8.601 -4.878 7.007 1.00 97.94 86 VAL A N 1
ATOM 688 C CA . VAL A 1 86 ? -7.935 -6.063 7.562 1.00 97.94 86 VAL A CA 1
ATOM 689 C C . VAL A 1 86 ? -8.924 -6.819 8.455 1.00 97.94 86 VAL A C 1
ATOM 691 O O . VAL A 1 86 ? -9.719 -6.222 9.188 1.00 97.94 86 VAL A O 1
ATOM 694 N N . LYS A 1 87 ? -8.896 -8.155 8.395 1.00 97.88 87 LYS A N 1
ATOM 695 C CA . LYS A 1 87 ? -9.787 -9.018 9.184 1.00 97.88 87 LYS A CA 1
ATOM 696 C C . LYS A 1 87 ? -9.690 -8.674 10.677 1.00 97.88 87 LYS A C 1
ATOM 698 O O . LYS A 1 87 ? -8.615 -8.757 11.260 1.00 97.88 87 LYS A O 1
ATOM 703 N N . GLY A 1 88 ? -10.820 -8.336 11.301 1.00 97.94 88 GLY A N 1
ATOM 704 C CA . GLY A 1 88 ? -10.887 -7.984 12.723 1.00 97.94 88 GLY A CA 1
ATOM 705 C C . GLY A 1 88 ? -10.601 -6.512 13.039 1.00 97.94 88 GLY A C 1
ATOM 706 O O . GLY A 1 88 ? -10.836 -6.085 14.170 1.00 97.94 88 GLY A O 1
ATOM 707 N N . ALA A 1 89 ? -10.115 -5.715 12.078 1.00 98.06 89 ALA A N 1
ATOM 708 C CA . ALA A 1 89 ? -9.759 -4.316 12.323 1.00 98.06 89 ALA A CA 1
ATOM 709 C C . ALA A 1 89 ? -10.990 -3.468 12.670 1.00 98.06 89 ALA A C 1
ATOM 711 O O . ALA A 1 89 ? -10.967 -2.674 13.612 1.00 98.06 89 ALA A O 1
ATOM 712 N N . VAL A 1 90 ? -12.098 -3.672 11.951 1.00 98.12 90 VAL A N 1
ATOM 713 C CA . VAL A 1 90 ? -13.354 -2.944 12.186 1.00 98.12 90 VAL A CA 1
ATOM 714 C C . VAL A 1 90 ? -13.927 -3.285 13.561 1.00 98.12 90 VAL A C 1
ATOM 716 O O . VAL A 1 90 ? -14.357 -2.393 14.297 1.00 98.12 90 VAL A O 1
ATOM 719 N N . GLU A 1 91 ? -13.926 -4.565 13.924 1.00 98.44 91 GLU A N 1
ATOM 720 C CA . GLU A 1 91 ? -14.402 -5.069 15.209 1.00 98.44 91 GLU A CA 1
ATOM 721 C C . GLU A 1 91 ? -13.569 -4.504 16.362 1.00 98.44 91 GLU A C 1
ATOM 723 O O . GLU A 1 91 ? -14.131 -4.004 17.340 1.00 98.44 91 GLU A O 1
ATOM 728 N N . LEU A 1 92 ? -12.240 -4.509 16.221 1.00 98.12 92 LEU A N 1
ATOM 729 C CA . LEU A 1 92 ? -11.311 -3.979 17.214 1.00 98.12 92 LEU A CA 1
ATOM 730 C C . LEU A 1 92 ? -11.510 -2.476 17.436 1.00 98.12 92 LEU A C 1
ATOM 732 O O . LEU A 1 92 ? -11.653 -2.034 18.577 1.00 98.12 92 LEU A O 1
ATOM 736 N N . VAL A 1 93 ? -11.575 -1.687 16.360 1.00 98.12 93 VAL A N 1
ATOM 737 C CA . VAL A 1 93 ? -11.797 -0.233 16.437 1.00 98.12 93 VAL A CA 1
ATOM 738 C C . VAL A 1 93 ? -13.123 0.077 17.135 1.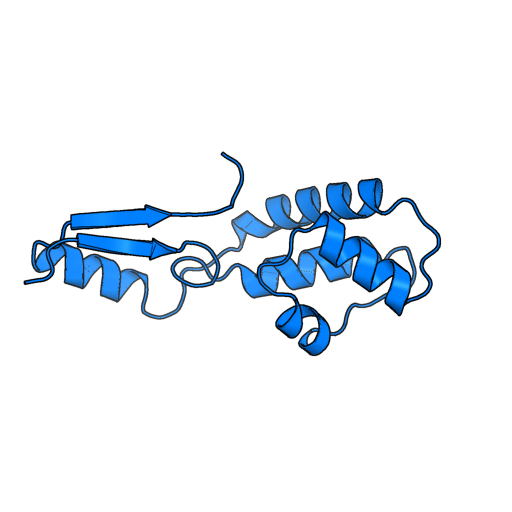00 98.12 93 VAL A C 1
ATOM 740 O O . VAL A 1 93 ? -13.173 0.927 18.030 1.00 98.12 93 VAL A O 1
ATOM 743 N N . LYS A 1 94 ? -14.200 -0.642 16.788 1.00 98.25 94 LYS A N 1
ATOM 744 C CA . LYS A 1 94 ? -15.509 -0.495 17.445 1.00 98.25 94 LYS A CA 1
ATOM 745 C C . LYS A 1 94 ? -15.443 -0.856 18.931 1.00 98.25 94 LYS A C 1
ATOM 747 O O . LYS A 1 94 ? -15.980 -0.116 19.757 1.00 98.25 94 LYS A O 1
ATOM 752 N N . ALA A 1 95 ? -14.779 -1.957 19.279 1.00 98.25 95 ALA A N 1
ATOM 753 C CA . ALA A 1 95 ? -14.635 -2.402 20.660 1.00 98.25 95 ALA A CA 1
ATOM 754 C C . ALA A 1 95 ? -13.848 -1.390 21.505 1.00 98.25 95 ALA A C 1
ATOM 756 O O . ALA A 1 95 ? -14.310 -1.009 22.579 1.00 98.25 95 ALA A O 1
ATOM 757 N N . LEU A 1 96 ? -12.710 -0.896 21.015 1.00 97.75 96 LEU A N 1
ATOM 758 C CA . LEU A 1 96 ? -11.896 0.090 21.732 1.00 97.75 96 LEU A CA 1
ATOM 759 C C . LEU A 1 96 ? -12.643 1.411 21.927 1.00 97.75 96 LEU A C 1
ATOM 761 O O . LEU A 1 96 ? -12.643 1.963 23.027 1.00 97.75 96 LEU A O 1
ATOM 765 N N . LYS A 1 97 ? -13.358 1.882 20.898 1.00 96.94 97 LYS A N 1
ATOM 766 C CA . LYS A 1 97 ? -14.207 3.073 21.020 1.00 96.94 97 LYS A CA 1
ATOM 767 C C . LYS A 1 97 ? -15.282 2.888 22.096 1.00 96.94 97 LYS A C 1
ATOM 769 O O . LYS A 1 97 ? -15.476 3.781 22.916 1.00 96.94 97 LYS A O 1
ATOM 774 N N . LYS A 1 98 ? -15.945 1.723 22.137 1.00 97.81 98 LYS A N 1
ATOM 775 C CA . LYS A 1 98 ? -16.962 1.395 23.155 1.00 97.81 98 LYS A CA 1
ATOM 776 C C . LYS A 1 98 ? -16.397 1.411 24.583 1.00 97.81 98 LYS A C 1
ATOM 778 O O . LYS A 1 98 ? -17.114 1.780 25.504 1.00 97.81 98 LYS A O 1
ATOM 783 N N . HIS A 1 99 ? -15.128 1.051 24.762 1.00 96.81 99 HIS A N 1
ATOM 784 C CA . HIS A 1 99 ? -14.448 1.049 26.064 1.00 96.81 99 HIS A CA 1
ATOM 785 C C . HIS A 1 99 ? -13.787 2.395 26.422 1.00 96.81 99 HIS A C 1
ATOM 787 O O . HIS A 1 99 ? -13.034 2.470 27.389 1.00 96.81 99 HIS A O 1
ATOM 793 N N . GLY A 1 100 ? -14.058 3.466 25.668 1.00 96.81 100 GLY A N 1
ATOM 794 C CA . GLY A 1 100 ? -13.610 4.819 26.008 1.00 96.81 100 GLY A CA 1
ATOM 795 C C . GLY A 1 100 ? -12.157 5.135 25.641 1.00 96.81 100 GLY A C 1
ATOM 796 O O . GLY A 1 100 ? -11.616 6.138 26.107 1.00 96.81 100 GLY A O 1
ATOM 797 N N . PHE A 1 101 ? -11.512 4.319 24.802 1.00 98.25 101 PHE A N 1
ATOM 798 C CA . PHE A 1 101 ? -10.188 4.651 24.275 1.00 98.25 101 PHE A CA 1
ATOM 799 C C . PHE A 1 101 ? -10.285 5.799 23.268 1.00 98.25 101 PHE A C 1
ATOM 801 O O . PHE A 1 101 ? -11.156 5.813 22.395 1.00 98.25 101 PHE A O 1
ATOM 808 N N . ARG A 1 102 ? -9.339 6.741 23.338 1.00 98.00 102 ARG A N 1
ATOM 809 C CA . ARG A 1 102 ? -9.093 7.673 22.230 1.00 98.00 102 ARG A CA 1
ATOM 810 C C . ARG A 1 102 ? -8.382 6.917 21.114 1.00 98.00 102 ARG A C 1
ATOM 812 O O . ARG A 1 102 ? -7.488 6.124 21.404 1.00 98.00 102 ARG A O 1
ATOM 819 N N . LEU A 1 103 ? -8.768 7.165 19.868 1.00 98.31 103 LEU A N 1
ATOM 820 C CA . LEU A 1 103 ? -8.215 6.490 18.696 1.00 98.31 103 LEU A CA 1
ATOM 821 C C . LEU A 1 103 ? -7.644 7.531 17.733 1.00 98.31 103 LEU A C 1
ATOM 823 O O . LEU A 1 103 ? -8.265 8.571 17.522 1.00 98.31 103 LEU A O 1
ATOM 827 N N . ALA A 1 104 ? -6.488 7.239 17.150 1.00 97.69 104 ALA A N 1
ATOM 828 C CA . ALA A 1 104 ? -5.887 8.021 16.076 1.00 97.69 104 ALA A CA 1
ATOM 829 C C . ALA A 1 104 ? -5.334 7.084 14.996 1.00 97.69 104 ALA A C 1
ATOM 831 O O . ALA A 1 104 ? -5.087 5.907 15.261 1.00 97.69 104 ALA A O 1
ATOM 832 N N . VAL A 1 105 ? -5.138 7.617 13.792 1.00 97.06 105 VAL A N 1
ATOM 833 C CA . VAL A 1 105 ? -4.506 6.913 12.672 1.00 97.06 105 VAL A CA 1
ATOM 834 C C . VAL A 1 105 ? -3.265 7.692 12.257 1.00 97.06 105 VAL A C 1
ATOM 836 O O . VAL A 1 105 ? -3.297 8.920 12.203 1.00 97.06 105 VAL A O 1
ATOM 839 N N . THR A 1 106 ? -2.186 6.976 11.973 1.00 95.19 106 THR A N 1
ATOM 840 C CA . THR A 1 106 ? -0.977 7.487 11.330 1.00 95.19 106 THR A CA 1
ATOM 841 C C . THR A 1 106 ? -0.772 6.737 10.019 1.00 95.19 106 THR A C 1
ATOM 843 O O . THR A 1 106 ? -1.130 5.567 9.915 1.00 95.19 106 THR A O 1
ATOM 846 N N . SER A 1 107 ? -0.238 7.407 9.002 1.00 91.75 107 SER A N 1
ATOM 847 C CA . SER A 1 107 ? 0.096 6.786 7.720 1.00 91.75 107 SER A CA 1
ATOM 848 C C . SER A 1 107 ? 1.221 7.564 7.044 1.00 91.75 107 SER A C 1
ATOM 850 O O . SER A 1 107 ? 1.349 8.772 7.235 1.00 91.75 107 SER A O 1
ATOM 852 N N . ASN A 1 108 ? 2.015 6.856 6.242 1.00 87.81 108 ASN A N 1
ATOM 853 C CA . ASN A 1 108 ? 2.989 7.448 5.324 1.00 87.81 108 ASN A CA 1
ATOM 854 C C . ASN A 1 108 ? 2.387 7.733 3.937 1.00 87.81 108 ASN A C 1
ATOM 856 O O . ASN A 1 108 ? 3.105 8.188 3.045 1.00 87.81 108 ASN A O 1
ATOM 860 N N . ALA A 1 109 ? 1.103 7.424 3.721 1.00 80.06 109 ALA A N 1
ATOM 861 C CA . ALA A 1 109 ? 0.413 7.792 2.497 1.00 80.06 109 ALA A CA 1
ATOM 862 C C . ALA A 1 109 ? 0.426 9.326 2.339 1.00 80.06 109 ALA A C 1
ATOM 864 O O . ALA A 1 109 ? 0.179 10.039 3.315 1.00 80.06 109 ALA A O 1
ATOM 865 N N . PRO A 1 110 ? 0.732 9.847 1.138 1.00 72.00 110 PRO A N 1
ATOM 866 C CA . PRO A 1 110 ? 0.636 11.277 0.881 1.00 72.00 110 PRO A CA 1
ATOM 867 C C . PRO A 1 110 ? -0.815 11.748 1.058 1.00 72.00 110 PRO A C 1
ATOM 869 O O . PRO A 1 110 ? -1.746 11.013 0.720 1.00 72.00 110 PRO A O 1
ATOM 872 N N . PHE A 1 111 ? -0.971 12.952 1.615 1.00 51.94 111 PHE A N 1
ATOM 873 C CA . PHE A 1 111 ? -2.259 13.625 1.812 1.00 51.94 111 PHE A CA 1
ATOM 874 C C . PHE A 1 111 ? -2.871 14.103 0.493 1.00 51.94 111 PHE A C 1
ATOM 876 O O . PHE A 1 111 ? -2.092 14.516 -0.399 1.00 51.94 111 PHE A O 1
#

Nearest PDB structures (foldseek):
  3l5k-assembly1_A  TM=8.958E-01  e=2.179E-05  Homo sapiens
  3qu7-assembly3_A  TM=7.456E-01  e=5.622E-06  Bacteroides thetaiotaomicron
  4eek-assembly1_A  TM=7.710E-01  e=6.397E-06  Deinococcus radiodurans
  3s6j-assembly3_D  TM=7.159E-01  e=6.823E-06  Pseudomonas syringae pv. tomato
  3s6j-assembly1_A  TM=7.564E-01  e=5.042E-05  Pseudomonas syringae pv. tomato

Mean predicted aligned error: 3.25 Å

Sequence (111 aa):
MIKLVIFDLDGVLADTLPLHWQSYTKAFAPYGVKPELDYYARMMGIPTEKTVARFAERYNVRADTASIAARKHQLFHALLKDVKPVKGAVELVKALKKHGFRLAVTSNAPF

pLDDT: mean 95.19, std 5.76, range [51.94, 98.44]

Secondary structure (DSSP, 8-state):
---EEEEESBTTTB--HHHHHHHHHHHHGGGT----HHHHHTTTTS-HHHHHHHHHHHTT--S-HHHHHHHHHHHHHHHGGG--BPTTHHHHHHHHHHTT-EEEEE--S--